Protein AF-A0A1G2IUR8-F1 (afdb_monomer_lite)

Radius of gyration: 15.44 Å; chains: 1; bounding box: 32×22×44 Å

Foldseek 3Di:
DPPPCLDLVNQLVLLVPFPDDPVVSVVCSVCSVVDDPVRSVVVVVVSVVRVVVVVVVVVVVVVVVVVVVD

pLDDT: mean 89.51, std 12.25, range [42.84, 96.56]

Sequence (70 aa):
MAKSFLSNKNFQEFISKLNISEADKNILTSKVPQMDKEERLQILEVLKNIYLLDLEQTQALEKIQKNWQD

Structure (mmCIF, N/CA/C/O backbone):
data_AF-A0A1G2IUR8-F1
#
_entry.id   AF-A0A1G2IUR8-F1
#
loop_
_atom_site.group_PDB
_atom_site.id
_atom_site.type_symbol
_atom_site.label_atom_id
_atom_site.label_alt_id
_atom_site.label_comp_id
_atom_site.label_asym_id
_atom_site.label_entity_id
_atom_site.label_seq_id
_atom_site.pdbx_PDB_ins_code
_atom_site.Cartn_x
_atom_site.Cartn_y
_atom_site.Cartn_z
_atom_site.occupancy
_atom_site.B_iso_or_equiv
_atom_site.auth_seq_id
_atom_site.auth_comp_id
_atom_site.auth_asym_id
_atom_site.auth_atom_id
_atom_site.pdbx_PDB_model_num
ATOM 1 N N . MET A 1 1 ? -8.019 -13.391 -17.270 1.00 42.84 1 MET A N 1
ATOM 2 C CA . MET A 1 1 ? -8.430 -12.094 -16.680 1.00 42.84 1 MET A CA 1
ATOM 3 C C . MET A 1 1 ? -7.348 -11.419 -15.809 1.00 42.84 1 MET A C 1
ATOM 5 O O . MET A 1 1 ? -7.652 -10.434 -15.162 1.00 42.84 1 MET A O 1
ATOM 9 N N . ALA A 1 2 ? -6.070 -11.839 -15.842 1.00 48.47 2 ALA A N 1
ATOM 10 C CA . ALA A 1 2 ? -4.985 -11.216 -15.053 1.00 48.47 2 ALA A CA 1
ATOM 11 C C . ALA A 1 2 ? -4.216 -10.078 -15.773 1.00 48.47 2 ALA A C 1
ATOM 13 O O . ALA A 1 2 ? -3.333 -9.462 -15.186 1.00 48.47 2 ALA A O 1
ATOM 14 N N . LYS A 1 3 ? -4.536 -9.778 -17.044 1.00 49.28 3 LYS A N 1
ATOM 15 C CA . LYS A 1 3 ? -3.782 -8.818 -17.882 1.00 49.28 3 LYS A CA 1
ATOM 16 C C . LYS A 1 3 ? -3.886 -7.345 -17.438 1.00 49.28 3 LYS A C 1
ATOM 18 O O . LYS A 1 3 ? -3.151 -6.525 -17.968 1.00 49.28 3 LYS A O 1
ATOM 23 N N . SER A 1 4 ? -4.764 -7.003 -16.491 1.00 61.06 4 SER A N 1
ATOM 24 C CA . SER A 1 4 ? -5.021 -5.609 -16.090 1.00 61.06 4 SER A CA 1
ATOM 25 C C . SER A 1 4 ? -4.405 -5.224 -14.737 1.00 61.06 4 SER A C 1
ATOM 27 O O . SER A 1 4 ? -3.948 -4.092 -14.594 1.00 61.06 4 SER A O 1
ATOM 29 N N . PHE A 1 5 ? -4.319 -6.141 -13.764 1.00 62.09 5 PHE A N 1
ATOM 30 C CA . PHE A 1 5 ? -3.969 -5.793 -12.375 1.00 62.09 5 PHE A CA 1
ATOM 31 C C . PHE A 1 5 ? -2.533 -5.270 -12.203 1.00 62.09 5 PHE A C 1
ATOM 33 O O . PHE A 1 5 ? -2.303 -4.386 -11.392 1.00 62.09 5 PHE A O 1
ATOM 40 N N . LEU A 1 6 ? -1.589 -5.747 -13.021 1.00 75.25 6 LEU A N 1
ATOM 41 C CA . LEU A 1 6 ? -0.182 -5.321 -12.978 1.00 75.25 6 LEU A CA 1
ATOM 42 C C . LEU A 1 6 ? 0.120 -4.082 -13.836 1.00 75.25 6 LEU A C 1
ATOM 44 O O . LEU A 1 6 ? 1.288 -3.758 -14.057 1.00 75.25 6 LEU A O 1
ATOM 48 N N . SER A 1 7 ? -0.902 -3.406 -14.366 1.00 86.56 7 SER A N 1
ATOM 49 C CA . SER A 1 7 ? -0.696 -2.170 -15.122 1.00 86.56 7 SER A CA 1
ATOM 50 C C . SER A 1 7 ? -0.169 -1.051 -14.218 1.00 86.56 7 SER A C 1
ATOM 52 O O . SER A 1 7 ? -0.488 -0.999 -13.031 1.00 86.56 7 SER A O 1
ATOM 54 N N . ASN A 1 8 ? 0.609 -0.123 -14.788 1.00 88.00 8 ASN A N 1
ATOM 55 C CA . ASN A 1 8 ? 1.135 1.031 -14.043 1.00 88.00 8 ASN A CA 1
ATOM 56 C C . ASN A 1 8 ? 0.012 1.830 -13.369 1.00 88.00 8 ASN A C 1
ATOM 58 O O . ASN A 1 8 ? 0.157 2.233 -12.222 1.00 88.00 8 ASN A O 1
ATOM 62 N N . LYS A 1 9 ? -1.123 1.995 -14.061 1.00 90.94 9 LYS A N 1
ATOM 63 C CA . LYS A 1 9 ? -2.301 2.686 -13.533 1.00 90.94 9 LYS A CA 1
ATOM 64 C C . LYS A 1 9 ? -2.836 2.007 -12.269 1.00 90.94 9 LYS A C 1
ATOM 66 O O . LYS A 1 9 ? -3.006 2.667 -11.253 1.00 90.94 9 LYS A O 1
ATOM 71 N N . ASN A 1 10 ? -3.048 0.693 -12.311 1.00 91.00 10 ASN A N 1
ATOM 72 C CA . ASN A 1 10 ? -3.593 -0.034 -11.163 1.00 91.00 10 ASN A CA 1
ATOM 73 C C . ASN A 1 10 ? -2.616 -0.054 -9.982 1.00 91.00 10 ASN A C 1
ATOM 75 O O . ASN A 1 10 ? -3.041 0.045 -8.836 1.00 91.00 10 ASN A O 1
ATOM 79 N N . PHE A 1 11 ? -1.311 -0.120 -10.253 1.00 91.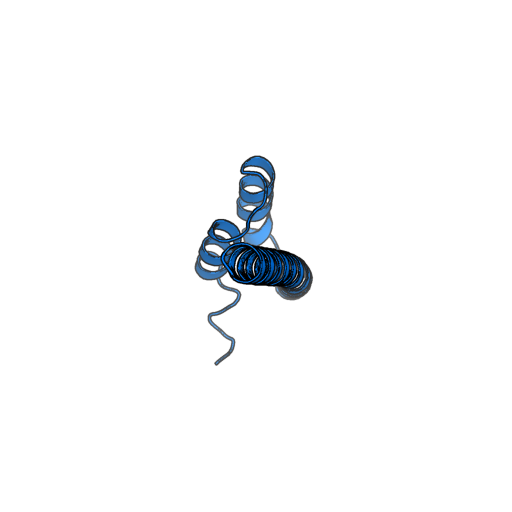81 11 PHE A N 1
ATOM 80 C CA . PHE A 1 11 ? -0.296 0.040 -9.215 1.00 91.81 11 PHE A CA 1
ATOM 81 C C . PHE A 1 11 ? -0.333 1.424 -8.574 1.00 91.81 11 PHE A C 1
ATOM 83 O O . PHE A 1 11 ? -0.308 1.514 -7.354 1.00 91.81 11 PHE A O 1
ATOM 90 N N . GLN A 1 12 ? -0.422 2.489 -9.372 1.00 92.00 12 GLN A N 1
ATOM 91 C CA . GLN A 1 12 ? -0.522 3.857 -8.860 1.00 92.00 12 GLN A CA 1
ATOM 92 C C . GLN A 1 12 ? -1.768 4.041 -7.990 1.00 92.00 12 GLN A C 1
ATOM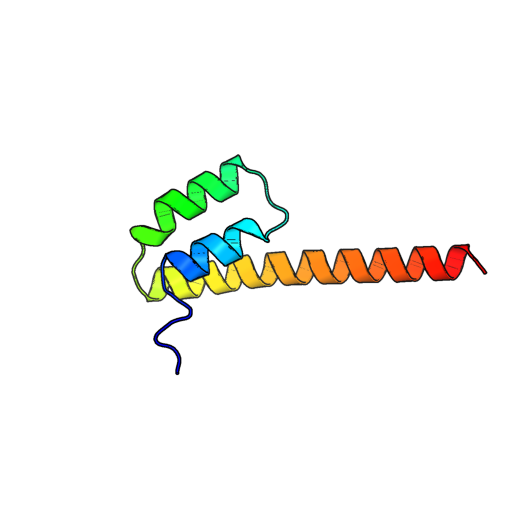 94 O O . GLN A 1 12 ? -1.667 4.550 -6.878 1.00 92.00 12 GLN A O 1
ATOM 99 N N . GLU A 1 13 ? -2.920 3.559 -8.458 1.00 93.56 13 GLU A N 1
ATOM 100 C CA . GLU A 1 13 ? -4.173 3.589 -7.694 1.00 93.56 13 GLU A CA 1
ATOM 101 C C . GLU A 1 13 ? -4.109 2.751 -6.410 1.00 93.56 13 GLU A C 1
ATOM 103 O O . GLU A 1 13 ? -4.779 3.067 -5.426 1.00 93.56 13 GLU A O 1
ATOM 108 N N . PHE A 1 14 ? -3.334 1.664 -6.398 1.00 94.50 14 PHE A N 1
ATOM 109 C CA . PHE A 1 14 ? -3.142 0.866 -5.194 1.00 94.50 14 PHE A CA 1
ATOM 110 C C . PHE A 1 14 ? -2.197 1.558 -4.207 1.00 94.50 14 PHE A C 1
ATOM 112 O O . PHE A 1 14 ? -2.551 1.715 -3.042 1.00 94.50 14 PHE A O 1
ATOM 119 N N . ILE A 1 15 ? -1.051 2.056 -4.681 1.00 94.44 15 ILE A N 1
ATOM 120 C CA . ILE A 1 15 ? -0.074 2.806 -3.878 1.00 94.44 15 ILE A CA 1
ATOM 121 C C . ILE A 1 15 ? -0.727 4.032 -3.228 1.00 94.44 15 ILE A C 1
ATOM 123 O O . ILE A 1 15 ? -0.463 4.314 -2.061 1.00 9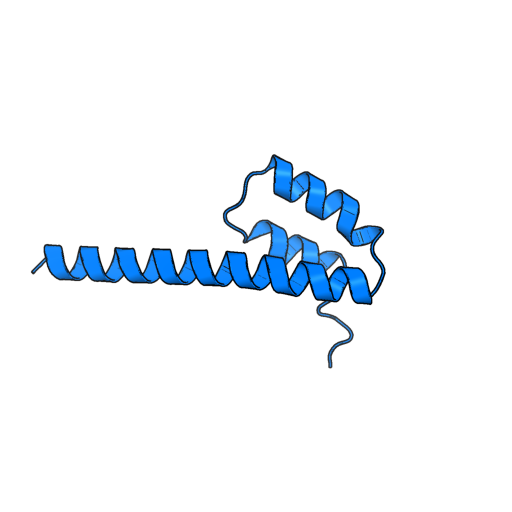4.44 15 ILE A O 1
ATOM 127 N N . SER A 1 16 ? -1.629 4.731 -3.928 1.00 94.19 16 SER A N 1
ATOM 128 C CA . SER A 1 16 ? -2.319 5.899 -3.366 1.00 94.19 16 SER A CA 1
ATOM 129 C C . SER A 1 16 ? -3.225 5.568 -2.175 1.00 94.19 16 SER A C 1
ATOM 131 O O . SER A 1 16 ? -3.515 6.457 -1.379 1.00 94.19 16 SER A O 1
ATOM 133 N N . LYS A 1 17 ? -3.679 4.313 -2.049 1.00 94.06 17 LYS A N 1
ATOM 134 C CA . LYS A 1 17 ? -4.539 3.843 -0.948 1.00 94.06 17 LYS A CA 1
ATOM 135 C C . LYS A 1 17 ? -3.758 3.355 0.271 1.00 94.06 17 LYS A C 1
ATOM 137 O O . LYS A 1 17 ? -4.371 3.133 1.309 1.00 94.06 17 LYS A O 1
ATOM 142 N N . LEU A 1 18 ? -2.448 3.148 0.146 1.00 94.94 18 LEU A N 1
ATOM 143 C CA . LEU A 1 18 ? -1.619 2.668 1.248 1.00 94.94 18 LEU A CA 1
ATOM 144 C C . LEU A 1 18 ? -1.401 3.772 2.282 1.00 94.94 18 LEU A C 1
ATOM 146 O O . LEU A 1 18 ? -1.128 4.924 1.925 1.00 94.94 18 LEU A O 1
ATOM 150 N N . ASN A 1 19 ? -1.447 3.398 3.558 1.00 94.69 19 ASN A N 1
ATOM 151 C CA . ASN A 1 19 ? -1.148 4.288 4.673 1.00 94.69 19 ASN A CA 1
ATOM 152 C C . ASN A 1 19 ? 0.369 4.354 4.940 1.00 94.69 19 ASN A C 1
ATOM 154 O O . ASN A 1 19 ? 0.857 4.041 6.022 1.00 94.69 19 ASN A O 1
ATOM 158 N N . ILE A 1 20 ? 1.133 4.734 3.916 1.00 94.50 20 ILE A N 1
ATOM 159 C CA . ILE A 1 20 ? 2.592 4.909 3.976 1.00 94.50 20 ILE A CA 1
ATOM 160 C C . ILE A 1 20 ? 2.969 6.361 3.675 1.00 94.50 20 ILE A C 1
ATOM 162 O O . ILE A 1 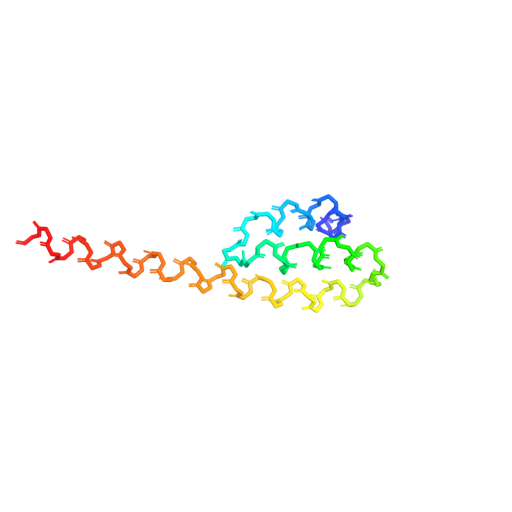20 ? 2.137 7.146 3.209 1.00 94.50 20 ILE A O 1
ATOM 166 N N . SER A 1 21 ? 4.229 6.727 3.923 1.00 96.56 21 SER A N 1
ATOM 167 C CA . SER A 1 21 ? 4.692 8.098 3.708 1.00 96.56 21 SER A CA 1
ATOM 168 C C . SER A 1 21 ? 4.612 8.511 2.232 1.00 96.56 21 SER A C 1
ATOM 170 O O . SER A 1 21 ? 4.795 7.698 1.324 1.00 96.56 21 SER A O 1
ATOM 172 N N . GLU A 1 22 ? 4.388 9.801 1.970 1.00 95.50 22 GLU A N 1
ATOM 173 C CA . GLU A 1 22 ? 4.392 10.332 0.598 1.00 95.50 22 GLU A CA 1
ATOM 174 C C . GLU A 1 22 ? 5.753 10.150 -0.095 1.00 95.50 22 GLU A C 1
ATOM 176 O O . GLU A 1 22 ? 5.816 9.927 -1.304 1.00 95.50 22 GLU A O 1
ATOM 181 N N . ALA A 1 23 ? 6.855 10.175 0.663 1.00 96.31 23 ALA A N 1
ATOM 182 C CA . ALA A 1 23 ? 8.181 9.872 0.131 1.00 96.31 23 ALA A CA 1
ATOM 183 C C . ALA A 1 23 ? 8.247 8.436 -0.419 1.00 96.31 23 ALA A C 1
ATOM 185 O O . ALA A 1 23 ? 8.703 8.230 -1.546 1.00 96.31 23 ALA A O 1
ATOM 186 N N . ASP A 1 24 ? 7.714 7.461 0.321 1.00 95.94 24 ASP A N 1
ATOM 187 C CA . ASP A 1 24 ? 7.682 6.060 -0.107 1.00 95.94 24 ASP A CA 1
ATOM 188 C C . ASP A 1 24 ? 6.755 5.858 -1.308 1.00 95.94 24 ASP A C 1
ATOM 190 O O . ASP A 1 24 ? 7.124 5.171 -2.264 1.00 95.94 24 ASP A O 1
ATOM 194 N N . LYS A 1 25 ? 5.585 6.514 -1.324 1.00 95.62 25 LYS A N 1
ATOM 195 C CA . LYS A 1 25 ? 4.678 6.483 -2.485 1.00 95.62 25 LYS A CA 1
ATOM 196 C C . LYS A 1 25 ? 5.360 7.007 -3.746 1.00 95.62 25 LYS A C 1
ATOM 198 O O . LYS A 1 25 ? 5.226 6.396 -4.808 1.00 95.62 25 LYS A O 1
ATOM 203 N N . ASN A 1 26 ? 6.130 8.090 -3.641 1.00 95.25 26 ASN A N 1
ATOM 204 C CA . ASN A 1 26 ? 6.880 8.658 -4.763 1.00 95.25 26 ASN A CA 1
ATOM 205 C C . ASN A 1 26 ? 7.995 7.717 -5.251 1.00 95.25 26 ASN A C 1
ATOM 207 O O . ASN A 1 26 ? 8.169 7.526 -6.461 1.00 95.25 26 ASN A O 1
ATOM 211 N N . ILE A 1 27 ? 8.716 7.067 -4.332 1.00 95.25 27 ILE A N 1
ATOM 212 C CA . ILE A 1 27 ? 9.723 6.052 -4.680 1.00 95.25 27 ILE A CA 1
ATOM 213 C C . ILE A 1 27 ? 9.063 4.875 -5.408 1.00 95.25 27 ILE A C 1
ATOM 215 O O . ILE A 1 27 ? 9.524 4.478 -6.478 1.00 95.25 27 ILE A O 1
ATOM 219 N N . LEU A 1 28 ? 7.960 4.339 -4.884 1.00 94.31 28 LEU A N 1
ATOM 220 C CA . LEU A 1 28 ? 7.253 3.216 -5.503 1.00 94.31 28 LEU A CA 1
ATOM 221 C C . LEU A 1 28 ? 6.706 3.597 -6.883 1.00 94.31 28 LEU A C 1
ATOM 223 O O . LEU A 1 28 ? 6.888 2.860 -7.850 1.00 94.31 28 LEU A O 1
ATOM 227 N N . THR A 1 29 ? 6.109 4.781 -7.002 1.00 93.50 29 THR A N 1
ATOM 228 C CA . THR A 1 29 ? 5.531 5.270 -8.262 1.00 93.50 29 THR A CA 1
ATOM 229 C C . THR A 1 29 ? 6.590 5.504 -9.341 1.00 93.50 29 THR A C 1
ATOM 231 O O . THR A 1 29 ? 6.303 5.307 -10.522 1.00 93.50 29 THR A O 1
ATOM 234 N N . SER A 1 30 ? 7.818 5.873 -8.961 1.00 94.50 30 SER A N 1
ATOM 235 C CA . SER A 1 30 ? 8.933 6.026 -9.907 1.00 94.50 30 SER A CA 1
ATOM 236 C C . SER A 1 30 ? 9.593 4.696 -10.291 1.00 94.50 30 SER A C 1
ATOM 238 O O . SER A 1 30 ? 10.002 4.537 -11.442 1.00 94.50 30 SER A O 1
ATOM 240 N N . LYS A 1 31 ? 9.661 3.722 -9.371 1.00 93.81 31 LYS A N 1
ATOM 241 C CA . LYS A 1 31 ? 10.317 2.426 -9.611 1.00 93.81 31 LYS A CA 1
ATOM 242 C C . LYS A 1 31 ? 9.431 1.392 -10.303 1.00 93.81 31 LYS A C 1
ATOM 244 O O . LYS A 1 31 ? 9.907 0.702 -11.198 1.00 93.81 31 LYS A O 1
ATOM 249 N N . VAL A 1 32 ? 8.150 1.293 -9.944 1.00 92.75 32 VAL A N 1
ATOM 250 C CA . VAL A 1 32 ? 7.229 0.277 -10.495 1.00 92.75 32 VAL A CA 1
ATOM 251 C C . VAL A 1 32 ? 7.179 0.258 -12.031 1.00 92.75 32 VAL A C 1
ATOM 253 O O . VAL A 1 32 ? 7.197 -0.834 -12.598 1.00 92.75 32 VAL A O 1
ATOM 256 N N . PRO A 1 33 ? 7.163 1.399 -12.752 1.00 92.19 33 PRO A N 1
ATOM 257 C CA . PRO A 1 33 ? 7.186 1.395 -14.215 1.00 92.19 33 PRO A CA 1
ATOM 258 C C . PRO A 1 33 ? 8.408 0.701 -14.825 1.00 92.19 33 PRO A C 1
ATOM 260 O O . PRO A 1 33 ? 8.296 0.183 -15.933 1.00 92.19 33 PRO A O 1
ATOM 263 N N . GLN A 1 34 ? 9.535 0.685 -14.111 1.00 94.94 34 GLN A N 1
ATOM 264 C CA . GLN A 1 34 ? 10.805 0.106 -14.556 1.00 94.94 34 GLN A CA 1
ATOM 265 C C . GLN A 1 34 ? 10.937 -1.382 -14.207 1.00 94.94 34 GLN A C 1
ATOM 267 O O . GLN A 1 34 ? 11.818 -2.043 -14.742 1.00 94.94 34 GLN A O 1
ATOM 272 N N . MET A 1 35 ? 10.062 -1.898 -13.339 1.00 93.94 35 MET A N 1
ATOM 273 C CA . MET A 1 35 ? 10.092 -3.286 -12.891 1.00 93.94 35 MET A CA 1
ATOM 274 C C . MET A 1 35 ? 9.547 -4.244 -13.944 1.00 93.94 35 MET A C 1
ATOM 276 O O . MET A 1 35 ? 8.540 -3.955 -14.612 1.00 93.94 35 MET A O 1
ATOM 280 N N . ASP A 1 36 ? 10.150 -5.424 -14.011 1.00 94.12 36 ASP A N 1
ATOM 281 C CA . ASP A 1 36 ? 9.625 -6.541 -14.776 1.00 94.12 36 ASP A CA 1
ATOM 282 C C . ASP A 1 36 ? 8.401 -7.187 -14.095 1.00 94.12 36 ASP A C 1
ATOM 284 O O . ASP A 1 36 ? 7.877 -6.734 -13.074 1.00 94.12 36 ASP A O 1
ATOM 288 N N . LYS A 1 37 ? 7.864 -8.241 -14.712 1.00 91.06 37 LYS A N 1
ATOM 289 C CA . LYS A 1 37 ? 6.656 -8.902 -14.213 1.00 91.06 37 LYS A C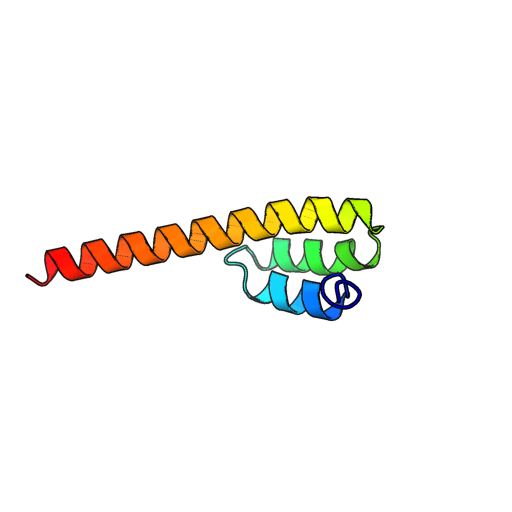A 1
ATOM 290 C C . LYS A 1 37 ? 6.873 -9.584 -12.857 1.00 91.06 37 LYS A C 1
ATOM 292 O O . LYS A 1 37 ? 5.941 -9.595 -12.055 1.00 91.06 37 LYS A O 1
ATOM 297 N N . GLU A 1 38 ? 8.026 -10.201 -12.639 1.00 93.75 38 GLU A N 1
ATOM 298 C CA . GLU A 1 38 ? 8.319 -10.948 -11.418 1.00 93.75 38 GLU A CA 1
ATOM 299 C C . GLU A 1 38 ? 8.545 -9.989 -10.251 1.00 93.75 38 GLU A C 1
ATOM 301 O O . GLU A 1 38 ? 7.895 -10.123 -9.215 1.00 93.75 38 GLU A O 1
ATOM 306 N N . GLU A 1 39 ? 9.340 -8.944 -10.471 1.00 94.69 39 GLU A N 1
ATOM 307 C CA . GLU A 1 39 ? 9.551 -7.861 -9.510 1.00 94.69 39 GLU A CA 1
ATOM 308 C C . GLU A 1 39 ? 8.224 -7.202 -9.110 1.00 94.69 39 GLU A C 1
ATOM 310 O O . GLU A 1 39 ? 7.950 -6.991 -7.926 1.00 94.69 39 GLU A O 1
ATOM 315 N N . ARG A 1 40 ? 7.342 -6.947 -10.089 1.00 93.62 40 ARG A N 1
ATOM 316 C CA . ARG A 1 40 ? 5.990 -6.426 -9.831 1.00 93.62 40 ARG A CA 1
ATOM 317 C C . ARG A 1 40 ? 5.155 -7.368 -8.970 1.00 93.62 40 ARG A C 1
ATOM 319 O O . ARG A 1 40 ? 4.403 -6.903 -8.119 1.00 93.62 40 ARG A O 1
ATOM 326 N N . LEU A 1 41 ? 5.235 -8.678 -9.185 1.00 93.19 41 LEU A N 1
ATOM 327 C CA . LEU A 1 41 ? 4.485 -9.636 -8.369 1.00 93.19 41 LEU A CA 1
ATOM 328 C C . LEU A 1 41 ? 4.991 -9.642 -6.925 1.00 93.19 41 LEU A C 1
ATOM 330 O O . LEU A 1 41 ? 4.179 -9.567 -6.004 1.00 93.19 41 LEU A O 1
ATOM 334 N N . GLN A 1 42 ? 6.310 -9.651 -6.739 1.00 94.25 42 GLN A N 1
ATOM 335 C CA . GLN A 1 42 ? 6.928 -9.636 -5.414 1.00 94.25 42 GLN A CA 1
ATOM 336 C C . GLN A 1 42 ? 6.580 -8.360 -4.643 1.00 94.25 42 GLN A C 1
ATOM 338 O O . GLN A 1 42 ? 6.136 -8.428 -3.497 1.00 94.25 42 GLN A O 1
ATOM 343 N N . ILE A 1 43 ? 6.713 -7.185 -5.271 1.00 94.19 43 ILE A N 1
ATOM 344 C CA . ILE A 1 43 ? 6.376 -5.930 -4.592 1.00 94.19 43 ILE A CA 1
ATOM 345 C C . ILE A 1 43 ? 4.877 -5.846 -4.298 1.00 94.19 43 ILE A C 1
ATOM 347 O O . ILE A 1 43 ? 4.496 -5.389 -3.225 1.00 94.19 43 ILE A O 1
ATOM 351 N N . LEU A 1 44 ? 4.011 -6.330 -5.197 1.00 93.25 44 LEU A N 1
ATOM 352 C CA . LEU A 1 44 ? 2.569 -6.342 -4.957 1.00 93.25 44 LEU A CA 1
ATOM 353 C C . LEU A 1 44 ? 2.206 -7.161 -3.717 1.00 93.25 44 LEU A C 1
ATOM 355 O O . LEU A 1 44 ? 1.328 -6.754 -2.960 1.00 93.25 44 LEU A O 1
ATOM 359 N N . GLU A 1 45 ? 2.872 -8.292 -3.501 1.00 94.31 45 GLU A N 1
ATOM 360 C CA . GLU A 1 45 ? 2.654 -9.126 -2.322 1.00 94.31 45 GLU A CA 1
ATOM 361 C C . GLU A 1 45 ? 3.024 -8.393 -1.028 1.00 94.31 45 GLU A C 1
ATOM 363 O O . GLU A 1 45 ? 2.238 -8.377 -0.079 1.00 94.31 45 GLU A O 1
ATOM 368 N N . VAL A 1 46 ? 4.152 -7.679 -1.024 1.00 95.25 46 VAL A N 1
ATOM 369 C CA . VAL A 1 46 ? 4.552 -6.829 0.108 1.00 95.25 46 VAL A CA 1
ATOM 370 C C . VAL A 1 46 ? 3.532 -5.715 0.352 1.00 95.25 46 VAL A C 1
ATOM 372 O O . VAL A 1 46 ? 3.051 -5.552 1.473 1.00 95.25 46 VAL A O 1
ATOM 375 N N . LEU A 1 47 ? 3.152 -4.970 -0.690 1.00 94.94 47 LEU A N 1
ATOM 376 C CA . LEU A 1 47 ? 2.200 -3.860 -0.573 1.00 94.94 47 LEU A CA 1
ATOM 377 C C . LEU A 1 47 ? 0.806 -4.337 -0.128 1.00 94.94 47 LEU A C 1
ATOM 379 O O . LEU A 1 47 ? 0.133 -3.658 0.644 1.00 94.94 47 LEU A O 1
ATOM 383 N N . LYS A 1 48 ? 0.379 -5.525 -0.572 1.00 94.69 48 LYS A N 1
ATOM 384 C CA . LYS A 1 48 ? -0.857 -6.170 -0.112 1.00 94.69 48 LYS A CA 1
ATOM 385 C C . LYS A 1 48 ? -0.806 -6.469 1.385 1.00 94.69 48 LYS A C 1
ATOM 387 O O . LYS A 1 48 ? -1.795 -6.222 2.068 1.00 94.69 48 LYS A O 1
ATOM 392 N N . ASN A 1 49 ? 0.313 -6.977 1.894 1.00 96.06 49 ASN A N 1
ATOM 393 C CA . ASN A 1 49 ? 0.451 -7.272 3.320 1.00 96.06 49 ASN A CA 1
ATOM 394 C C . ASN A 1 49 ? 0.381 -5.998 4.170 1.00 96.06 49 ASN A C 1
ATOM 396 O O . ASN A 1 49 ? -0.300 -5.999 5.189 1.00 96.06 49 ASN A O 1
ATOM 400 N N . ILE A 1 50 ? 0.998 -4.901 3.715 1.00 94.94 50 ILE A N 1
ATOM 401 C CA . ILE A 1 50 ? 0.879 -3.589 4.373 1.00 94.94 50 ILE A CA 1
ATOM 402 C C . ILE A 1 50 ? -0.593 -3.163 4.449 1.00 94.94 50 ILE A C 1
ATOM 404 O O . ILE A 1 50 ? -1.098 -2.877 5.529 1.00 94.94 50 ILE A O 1
ATOM 408 N N . TYR A 1 51 ? -1.304 -3.207 3.319 1.00 95.25 51 TYR A N 1
ATOM 409 C CA . TYR A 1 51 ? -2.721 -2.841 3.268 1.00 95.25 51 TYR A CA 1
ATOM 410 C C . TYR A 1 51 ? -3.599 -3.678 4.214 1.00 95.25 51 TYR A C 1
ATOM 412 O O . TYR A 1 51 ? -4.517 -3.153 4.843 1.00 95.25 51 TYR A O 1
ATOM 420 N N . LEU A 1 52 ? -3.339 -4.985 4.312 1.00 95.75 52 LEU A N 1
ATOM 421 C CA . LEU A 1 52 ? -4.095 -5.870 5.200 1.00 95.75 52 LEU A CA 1
ATOM 422 C C . LEU A 1 52 ? -3.841 -5.553 6.676 1.00 95.75 52 LEU A C 1
ATOM 424 O O . LEU A 1 52 ? -4.795 -5.521 7.448 1.00 95.75 52 LEU A O 1
ATOM 428 N N . LEU A 1 53 ? -2.595 -5.258 7.052 1.00 95.62 53 LEU A N 1
ATOM 429 C CA . LEU A 1 53 ? -2.255 -4.861 8.419 1.00 95.62 53 LEU A CA 1
ATOM 430 C C . LEU A 1 53 ? -2.947 -3.549 8.820 1.00 95.62 53 LEU A C 1
ATOM 432 O O . LEU A 1 53 ? -3.500 -3.463 9.917 1.00 95.62 53 LEU A O 1
ATOM 436 N N . ASP A 1 54 ? -2.994 -2.561 7.922 1.00 94.69 54 ASP A N 1
ATOM 437 C CA . ASP A 1 54 ? -3.724 -1.305 8.155 1.00 94.69 54 ASP A CA 1
ATOM 438 C C . ASP A 1 54 ? -5.228 -1.552 8.375 1.00 94.69 54 ASP A C 1
ATOM 440 O O . ASP A 1 54 ? -5.866 -0.941 9.243 1.00 94.69 54 ASP A O 1
ATOM 444 N N . LEU A 1 55 ? -5.813 -2.472 7.599 1.00 94.62 55 LEU A N 1
ATOM 445 C CA . LEU A 1 55 ? -7.223 -2.834 7.719 1.00 94.62 55 LEU A CA 1
ATOM 446 C C . LEU A 1 55 ? -7.509 -3.535 9.053 1.00 94.62 55 LEU A C 1
ATOM 448 O O . LEU A 1 55 ? -8.487 -3.201 9.724 1.00 94.62 55 LEU A O 1
ATOM 452 N N . GLU A 1 56 ? -6.655 -4.475 9.455 1.00 95.06 56 GLU A N 1
ATOM 453 C CA . GLU A 1 56 ? -6.755 -5.172 10.741 1.00 95.06 56 GLU A CA 1
ATOM 454 C C . GLU A 1 56 ? -6.637 -4.202 11.919 1.00 95.06 56 GLU A C 1
ATOM 456 O O . GLU A 1 56 ? -7.444 -4.263 12.851 1.00 95.06 56 GLU A O 1
ATOM 461 N N . GLN A 1 57 ? -5.687 -3.263 11.860 1.00 94.56 57 GLN A N 1
ATOM 462 C CA . GLN A 1 57 ? -5.536 -2.219 12.871 1.00 94.56 57 GLN A CA 1
ATOM 463 C C . GLN A 1 57 ? -6.800 -1.359 12.974 1.00 94.56 57 GLN A C 1
ATOM 465 O O . GLN A 1 57 ? -7.304 -1.126 14.075 1.00 94.56 57 GLN A O 1
ATOM 470 N N . THR A 1 58 ? -7.339 -0.922 11.834 1.00 94.06 58 THR A N 1
ATOM 471 C CA . THR A 1 58 ? -8.570 -0.121 11.780 1.00 94.06 58 THR A CA 1
ATOM 472 C C . THR A 1 58 ? -9.739 -0.869 12.424 1.00 94.06 58 THR A C 1
ATOM 474 O O . THR A 1 58 ? -10.398 -0.347 13.323 1.00 94.06 58 THR A O 1
ATOM 477 N N . GLN A 1 59 ? -9.947 -2.132 12.046 1.00 94.56 59 GLN A N 1
ATOM 478 C CA . GLN A 1 59 ? -11.003 -2.975 12.612 1.00 94.56 59 GLN A CA 1
ATOM 479 C C . GLN A 1 59 ? -10.823 -3.225 14.116 1.00 94.56 59 GLN A C 1
ATOM 481 O O . GLN A 1 59 ? -11.807 -3.312 14.855 1.00 94.56 59 GLN A O 1
ATOM 486 N N . ALA A 1 60 ? -9.583 -3.364 14.590 1.00 94.38 60 ALA A N 1
ATOM 487 C CA . ALA A 1 60 ? -9.294 -3.516 16.012 1.00 94.38 60 ALA A CA 1
ATOM 488 C C . ALA A 1 60 ? -9.669 -2.251 16.800 1.00 94.38 60 ALA A C 1
ATOM 490 O O . ALA A 1 60 ? -10.316 -2.350 17.844 1.00 94.38 60 ALA A O 1
ATOM 491 N N . LEU A 1 61 ? -9.335 -1.067 16.279 1.00 93.62 61 LEU A N 1
ATOM 492 C CA . LEU A 1 61 ? -9.699 0.214 16.889 1.00 93.62 61 LEU A CA 1
ATOM 493 C C . LEU A 1 61 ? -11.219 0.421 16.933 1.00 93.62 61 LEU A C 1
ATOM 495 O O . LEU A 1 61 ? -11.745 0.820 17.971 1.00 93.62 61 LEU A O 1
ATOM 499 N N . GLU A 1 62 ? -11.938 0.083 15.860 1.00 94.06 62 GLU A N 1
ATOM 500 C CA . GLU A 1 62 ? -13.407 0.144 15.831 1.00 94.06 62 GLU A CA 1
ATOM 501 C C . GLU A 1 62 ? -14.050 -0.750 16.902 1.00 94.06 62 GLU A C 1
ATOM 503 O O . GLU A 1 62 ? -15.028 -0.358 17.541 1.00 94.06 62 GLU A O 1
ATOM 508 N N . LYS A 1 63 ? -13.506 -1.954 17.128 1.00 93.44 63 LYS A N 1
ATOM 509 C CA . LYS A 1 63 ? -13.988 -2.860 18.184 1.00 93.44 63 LYS A CA 1
ATOM 510 C C . LYS A 1 63 ? -13.763 -2.282 19.580 1.00 93.44 63 LYS A C 1
ATOM 512 O O . LYS A 1 63 ? -14.654 -2.377 20.416 1.00 93.44 63 LYS A O 1
ATOM 517 N N . ILE A 1 64 ? -12.601 -1.673 19.827 1.00 92.81 64 ILE A N 1
ATOM 518 C CA . ILE A 1 64 ? -12.303 -1.017 21.109 1.00 92.81 64 ILE A CA 1
ATOM 519 C C . ILE A 1 64 ? -13.280 0.134 21.359 1.00 92.81 64 ILE A C 1
ATOM 521 O O . ILE A 1 64 ? -13.855 0.215 22.438 1.00 92.81 64 ILE A O 1
ATOM 525 N N . GLN A 1 65 ? -13.510 0.987 20.356 1.00 90.81 65 GLN A N 1
ATOM 526 C CA . GLN A 1 65 ? -14.437 2.115 20.475 1.00 90.81 65 GLN A CA 1
ATOM 527 C C . GLN A 1 65 ? -15.860 1.663 20.804 1.00 90.81 65 GLN A C 1
ATOM 529 O O . GLN A 1 65 ? -16.484 2.254 21.679 1.00 90.81 65 GLN A O 1
ATOM 534 N N . LYS A 1 66 ? -16.348 0.599 20.155 1.00 91.38 66 LYS A N 1
ATOM 535 C CA . LYS A 1 66 ? -17.660 0.012 20.468 1.00 91.38 66 LYS A CA 1
ATOM 536 C C . LYS A 1 66 ? -17.725 -0.478 21.914 1.00 91.38 66 LYS A C 1
ATOM 538 O O . LYS A 1 66 ? -18.644 -0.112 22.628 1.00 91.38 66 LYS A O 1
ATOM 543 N N . ASN A 1 67 ? -16.710 -1.214 22.365 1.00 89.50 67 ASN A N 1
ATOM 544 C CA . ASN A 1 67 ? -16.661 -1.755 23.726 1.00 89.50 67 ASN A CA 1
ATOM 545 C C . ASN A 1 67 ? -16.490 -0.692 24.830 1.00 89.50 67 ASN A C 1
ATOM 547 O O . ASN A 1 67 ? -16.674 -1.017 25.996 1.00 89.50 67 ASN A O 1
ATOM 551 N N . TRP A 1 68 ? -16.060 0.531 24.503 1.00 84.50 68 TRP A N 1
ATOM 552 C CA . TRP A 1 68 ? -15.9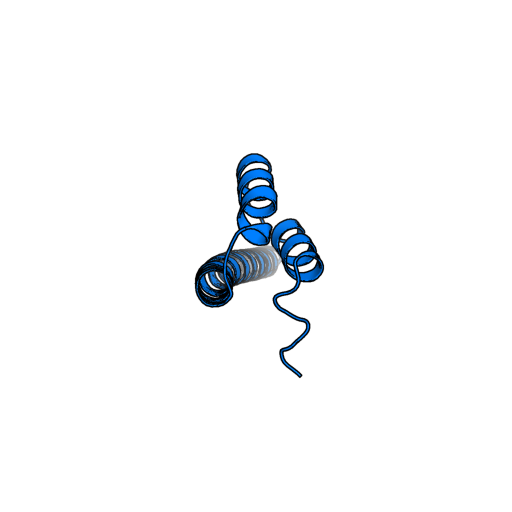28 1.642 25.460 1.00 84.50 68 TRP A CA 1
ATOM 553 C C . TRP A 1 68 ? -17.126 2.599 25.462 1.00 84.50 68 TRP A C 1
ATOM 555 O O . TRP A 1 68 ? -17.174 3.503 26.295 1.00 84.50 68 TRP A O 1
ATOM 565 N N . GLN A 1 69 ? -18.050 2.450 24.510 1.00 68.62 69 GLN A N 1
ATOM 566 C CA . GLN A 1 69 ? -19.303 3.208 24.465 1.00 68.62 69 GLN A CA 1
ATOM 567 C C . GLN A 1 69 ? -20.461 2.493 25.183 1.00 68.62 69 GLN A C 1
ATOM 569 O O . GLN A 1 69 ? -21.479 3.141 25.433 1.00 68.62 69 GLN A O 1
ATOM 574 N N . ASP A 1 70 ? -20.281 1.213 25.525 1.00 51.28 70 ASP A N 1
ATOM 575 C CA . ASP A 1 70 ? -21.140 0.412 26.413 1.00 51.28 70 ASP A CA 1
ATOM 576 C C . ASP A 1 70 ? -20.673 0.508 27.880 1.00 51.28 70 ASP A C 1
ATOM 578 O O . ASP A 1 70 ? -21.545 0.480 28.781 1.00 51.28 70 ASP A O 1
#

Organism: NCBI:txid1802223

Secondary structure (DSSP, 8-state):
--TTTTSHHHHHHHHTTS-S-HHHHHHHHHHGGG--HHHHHHHHHHHHHHHHHHHHHHHHHHHHHHHHH-